Protein AF-A0A1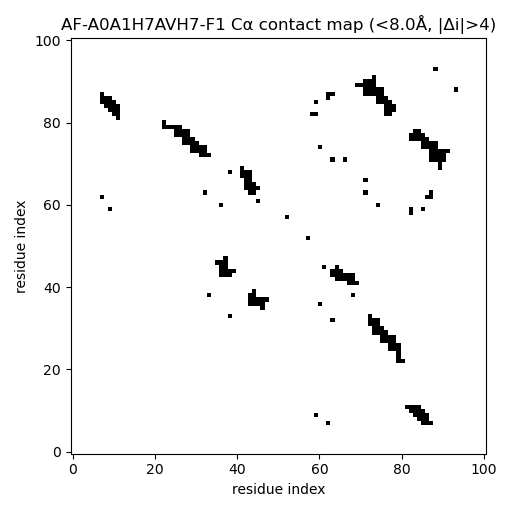H7AVH7-F1 (afdb_monomer)

Organism: NCBI:txid408657

Foldseek 3Di:
DDDDDPPFKDFDDDDPPDPDDFQPDKDKDKDFLVVQFDADPQATDHHPCVVVCVVPPPPRNVSRHRPGLQAFTIKIFIDGVHGGIIGTDNDPVPDDDDDDD

Structure (mmCIF, N/CA/C/O backbone):
data_AF-A0A1H7AVH7-F1
#
_entry.id   AF-A0A1H7AVH7-F1
#
loop_
_atom_site.group_PDB
_atom_site.id
_atom_site.type_symbol
_atom_site.label_atom_id
_atom_site.label_alt_id
_atom_site.label_comp_id
_atom_site.label_asym_id
_atom_site.label_entity_id
_atom_site.label_seq_id
_atom_site.pdbx_PDB_ins_code
_atom_site.Cartn_x
_atom_site.Cartn_y
_atom_site.Cartn_z
_atom_site.occupancy
_atom_site.B_iso_or_equiv
_atom_site.auth_seq_id
_atom_site.auth_comp_id
_atom_site.auth_asym_id
_atom_site.auth_atom_id
_atom_site.pdbx_PDB_model_num
ATOM 1 N N . MET A 1 1 ? 16.656 16.067 9.874 1.00 32.28 1 MET A N 1
ATOM 2 C CA . MET A 1 1 ? 17.181 14.842 9.236 1.00 32.28 1 MET A CA 1
ATOM 3 C C . MET A 1 1 ? 16.304 13.690 9.711 1.00 32.28 1 MET A C 1
ATOM 5 O O . MET A 1 1 ? 16.350 13.368 10.890 1.00 32.28 1 MET A O 1
ATOM 9 N N . SER A 1 2 ? 15.385 13.206 8.871 1.00 30.50 2 SER A N 1
ATOM 10 C CA . SER A 1 2 ? 14.406 12.181 9.267 1.00 30.50 2 SER A CA 1
ATOM 11 C C . SER A 1 2 ? 15.025 10.793 9.105 1.00 30.50 2 SER A C 1
ATOM 13 O O . SER A 1 2 ? 15.526 10.472 8.030 1.00 30.50 2 SER A O 1
ATOM 15 N N . LEU A 1 3 ? 15.035 9.992 10.174 1.00 28.30 3 LEU A N 1
ATOM 16 C CA . LEU A 1 3 ? 15.456 8.593 10.127 1.00 28.30 3 LEU A CA 1
ATOM 17 C C . LEU A 1 3 ? 14.387 7.779 9.385 1.00 28.30 3 LEU A C 1
ATOM 19 O O . LEU A 1 3 ? 13.291 7.575 9.907 1.00 28.30 3 LEU A O 1
ATOM 23 N N . ILE A 1 4 ? 14.711 7.274 8.196 1.00 38.62 4 ILE A N 1
ATOM 24 C CA . ILE A 1 4 ? 13.888 6.266 7.521 1.00 38.62 4 ILE A CA 1
ATOM 25 C C . ILE A 1 4 ? 14.111 4.938 8.256 1.00 38.62 4 ILE A C 1
ATOM 27 O O . ILE A 1 4 ? 15.202 4.370 8.210 1.00 38.62 4 ILE A O 1
ATOM 31 N N . LYS A 1 5 ? 13.094 4.449 8.979 1.00 40.34 5 LYS A N 1
ATOM 32 C CA . LYS A 1 5 ? 13.120 3.112 9.590 1.00 40.34 5 LYS A CA 1
ATOM 33 C C . LYS A 1 5 ? 13.037 2.071 8.471 1.00 40.34 5 LYS A C 1
ATOM 35 O O . LYS A 1 5 ? 12.013 1.934 7.818 1.00 40.34 5 LYS A O 1
ATOM 40 N N . SER A 1 6 ? 14.112 1.317 8.271 1.00 49.12 6 SER A N 1
ATOM 41 C CA . SER A 1 6 ? 14.270 0.298 7.222 1.00 49.12 6 SER A CA 1
ATOM 42 C C . SER A 1 6 ? 13.395 -0.957 7.381 1.00 49.12 6 SER A C 1
ATOM 44 O O . SER A 1 6 ? 13.510 -1.877 6.579 1.00 49.12 6 SER A O 1
ATOM 46 N N . GLY A 1 7 ? 12.521 -1.015 8.393 1.00 50.56 7 GLY A N 1
ATOM 47 C CA . GLY A 1 7 ? 11.655 -2.171 8.656 1.00 50.56 7 GLY A CA 1
ATOM 48 C C . GLY A 1 7 ? 10.498 -2.348 7.666 1.00 50.56 7 GLY A C 1
ATOM 49 O O . GLY A 1 7 ? 9.884 -3.409 7.654 1.00 50.56 7 GLY A O 1
ATOM 50 N N . ASP A 1 8 ? 10.216 -1.340 6.835 1.00 55.00 8 ASP A N 1
ATOM 51 C CA . ASP A 1 8 ? 9.058 -1.310 5.929 1.00 55.00 8 ASP A CA 1
ATOM 52 C C . ASP A 1 8 ? 9.442 -1.477 4.444 1.00 55.00 8 ASP A C 1
ATOM 54 O O . ASP A 1 8 ? 8.670 -1.102 3.562 1.00 55.00 8 ASP A O 1
ATOM 58 N N . LEU A 1 9 ? 10.638 -2.005 4.155 1.00 54.47 9 LEU A N 1
ATOM 59 C CA . LEU A 1 9 ? 11.153 -2.196 2.795 1.00 54.47 9 LEU A CA 1
ATOM 60 C C . LEU A 1 9 ? 11.170 -3.680 2.411 1.00 54.47 9 LEU A C 1
ATOM 62 O O . LEU A 1 9 ? 11.680 -4.519 3.150 1.00 54.47 9 LEU A O 1
ATOM 66 N N . SER A 1 10 ? 10.647 -3.994 1.226 1.00 50.25 10 SER A N 1
ATOM 67 C CA . SER A 1 10 ? 10.734 -5.320 0.601 1.00 50.25 10 SER A CA 1
ATOM 68 C C . SER A 1 10 ? 11.420 -5.211 -0.760 1.00 50.25 10 SER A C 1
ATOM 70 O O . SER A 1 10 ? 11.162 -4.250 -1.489 1.00 50.25 10 SER A O 1
ATOM 72 N N . PHE A 1 11 ? 12.281 -6.183 -1.074 1.00 52.06 11 PHE A N 1
ATOM 73 C CA . PHE A 1 11 ? 13.024 -6.279 -2.329 1.00 52.06 11 PHE A CA 1
ATOM 74 C C . PHE A 1 11 ? 12.734 -7.619 -3.007 1.00 52.06 11 PHE A C 1
ATOM 76 O O . PHE A 1 11 ? 12.911 -8.669 -2.384 1.00 52.06 11 PHE A O 1
ATOM 83 N N . ASP A 1 12 ? 12.361 -7.592 -4.285 1.00 51.69 12 ASP A N 1
ATOM 84 C CA . ASP A 1 12 ? 12.340 -8.800 -5.112 1.00 51.69 12 ASP A CA 1
ATOM 85 C C . ASP A 1 12 ? 13.774 -9.160 -5.542 1.00 51.69 12 ASP A C 1
ATOM 87 O O . ASP A 1 12 ? 14.558 -8.310 -5.974 1.00 51.69 12 ASP A O 1
ATOM 91 N N . SER A 1 13 ? 14.136 -10.439 -5.414 1.00 49.25 13 SER A N 1
ATOM 92 C CA . SER A 1 13 ? 15.472 -10.953 -5.747 1.00 49.25 13 SER A CA 1
ATOM 93 C C . SER A 1 13 ? 15.649 -11.063 -7.266 1.00 49.25 13 SER A C 1
ATOM 95 O O . SER A 1 13 ? 15.457 -12.131 -7.843 1.00 49.25 13 SER A O 1
ATOM 97 N N . PHE A 1 14 ? 15.990 -9.964 -7.940 1.00 49.81 14 PHE A N 1
ATOM 98 C CA . PHE A 1 14 ? 16.293 -9.993 -9.373 1.00 49.81 14 PHE A CA 1
ATOM 99 C C . PHE A 1 14 ? 17.765 -10.350 -9.628 1.00 49.81 14 PHE A C 1
ATOM 101 O O . PHE A 1 14 ? 18.676 -9.656 -9.179 1.00 49.81 14 PHE A O 1
ATOM 108 N N . TYR A 1 15 ? 17.999 -11.429 -10.382 1.00 48.59 15 TYR A N 1
ATOM 109 C CA . TYR A 1 15 ? 19.319 -11.787 -10.906 1.00 48.59 15 TYR A CA 1
ATOM 110 C C . TYR A 1 15 ? 19.637 -10.916 -12.133 1.00 48.59 15 TYR A C 1
ATOM 112 O O . TYR A 1 15 ? 18.931 -10.970 -13.137 1.00 48.59 15 TYR A O 1
ATOM 120 N N . LEU A 1 16 ? 20.709 -10.123 -12.051 1.00 47.94 16 LEU A N 1
ATOM 121 C CA . LEU A 1 16 ? 21.150 -9.164 -13.080 1.00 47.94 16 LEU A CA 1
ATOM 122 C C . LEU A 1 16 ? 21.793 -9.801 -14.331 1.00 47.94 16 LEU A C 1
ATOM 124 O O . LEU A 1 16 ? 22.270 -9.073 -15.195 1.00 47.94 16 LEU A O 1
ATOM 128 N N . ASP A 1 17 ? 21.827 -11.131 -14.437 1.00 50.06 17 ASP A N 1
ATOM 129 C CA . ASP A 1 17 ? 22.657 -11.841 -15.427 1.00 50.06 17 ASP A CA 1
ATOM 130 C C . ASP A 1 17 ? 21.879 -12.368 -16.652 1.00 50.06 17 ASP A C 1
ATOM 132 O O . ASP A 1 17 ? 22.421 -13.077 -17.502 1.00 50.06 17 ASP A O 1
ATOM 136 N N . ASN A 1 18 ? 20.592 -12.028 -16.779 1.00 48.94 18 ASN A N 1
ATOM 137 C CA . ASN A 1 18 ? 19.795 -12.453 -17.929 1.00 48.94 18 ASN A CA 1
ATOM 138 C C . ASN A 1 18 ? 19.979 -11.502 -19.119 1.00 48.94 18 ASN A C 1
ATOM 140 O O . ASN A 1 18 ? 19.590 -10.338 -19.077 1.00 48.94 18 ASN A O 1
ATOM 144 N N . LYS A 1 19 ? 20.529 -12.050 -20.212 1.00 51.94 19 LYS A N 1
ATOM 145 C CA . LYS A 1 19 ? 20.707 -11.440 -21.547 1.00 51.94 19 LYS A CA 1
ATOM 146 C C . LYS A 1 19 ? 19.387 -11.180 -22.300 1.00 51.94 19 LYS A C 1
ATOM 148 O O . LYS A 1 19 ? 19.362 -11.246 -23.526 1.00 51.94 19 LYS A O 1
ATOM 153 N N . GLU A 1 20 ? 18.287 -10.953 -21.594 1.00 52.41 20 GLU A N 1
ATOM 154 C CA . GLU A 1 20 ? 17.031 -10.527 -22.212 1.00 52.41 20 GLU A CA 1
ATOM 155 C C . GLU A 1 20 ? 17.013 -9.002 -22.328 1.00 52.41 20 GLU A C 1
ATOM 157 O O . GLU A 1 20 ? 17.641 -8.314 -21.522 1.00 52.41 20 GLU A O 1
ATOM 162 N N . ASP A 1 21 ? 16.328 -8.470 -23.346 1.00 54.03 21 ASP A N 1
ATOM 163 C CA . ASP A 1 21 ? 16.196 -7.028 -23.563 1.00 54.03 21 ASP A CA 1
ATOM 164 C C . ASP A 1 21 ? 15.640 -6.363 -22.300 1.00 54.03 21 ASP A C 1
ATOM 166 O O . ASP A 1 21 ? 14.440 -6.428 -22.020 1.00 54.03 21 ASP A O 1
ATOM 170 N N . LEU A 1 22 ? 16.547 -5.749 -21.530 1.00 54.34 22 LEU A N 1
ATOM 171 C CA . LEU A 1 22 ? 16.247 -5.046 -20.293 1.00 54.34 22 LEU A CA 1
ATOM 172 C C . LEU A 1 22 ? 15.220 -3.953 -20.594 1.00 54.34 22 LEU A C 1
ATOM 174 O O . LEU A 1 22 ? 15.568 -2.956 -21.231 1.00 54.34 22 LEU A O 1
ATOM 178 N N . GLN A 1 23 ? 13.970 -4.099 -20.138 1.00 52.66 23 GLN A N 1
ATOM 179 C CA . GLN A 1 23 ? 13.045 -2.971 -20.077 1.00 52.66 23 GLN A CA 1
ATOM 180 C C . GLN A 1 23 ? 13.718 -1.899 -19.222 1.00 52.66 23 GLN A C 1
ATOM 182 O O . GLN A 1 23 ? 13.816 -2.011 -18.004 1.00 52.66 23 GLN A O 1
ATOM 187 N N 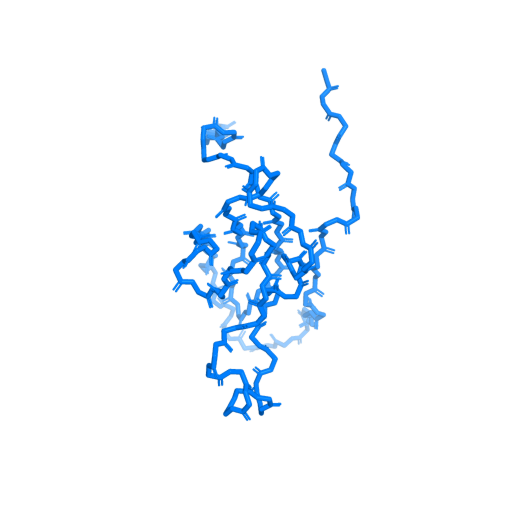. ARG A 1 24 ? 14.219 -0.855 -19.884 1.00 60.38 24 ARG A N 1
ATOM 188 C CA . ARG A 1 24 ? 14.932 0.259 -19.242 1.00 60.38 24 ARG A CA 1
ATOM 189 C C . ARG A 1 24 ? 13.985 1.234 -18.546 1.00 60.38 24 ARG A C 1
ATOM 191 O O . ARG A 1 24 ? 14.430 2.246 -18.014 1.00 60.38 24 ARG A O 1
ATOM 198 N N . THR A 1 25 ? 12.683 0.969 -18.594 1.00 71.88 25 THR A N 1
ATOM 199 C CA . THR A 1 25 ? 11.660 1.850 -18.048 1.00 71.88 25 THR A CA 1
ATOM 200 C C . THR A 1 25 ? 11.235 1.342 -16.684 1.00 71.88 25 THR A C 1
ATOM 202 O O . THR A 1 25 ? 10.529 0.345 -16.563 1.00 71.88 25 THR A O 1
ATOM 205 N N . PHE A 1 26 ? 11.638 2.079 -15.658 1.00 80.81 26 PHE A N 1
ATOM 206 C CA . PHE A 1 26 ? 11.071 1.950 -14.327 1.00 80.81 26 PHE A CA 1
ATOM 207 C C . PHE A 1 26 ? 9.941 2.955 -14.167 1.00 80.81 26 PHE A C 1
ATOM 209 O O . PHE A 1 26 ? 9.980 4.050 -14.732 1.00 80.81 26 PHE A O 1
ATOM 216 N N . ARG A 1 27 ? 8.936 2.592 -13.377 1.00 85.19 27 ARG A N 1
ATOM 217 C CA . ARG A 1 27 ? 7.870 3.511 -12.989 1.00 85.19 27 ARG A CA 1
ATOM 218 C C . ARG A 1 27 ? 7.681 3.507 -11.487 1.00 85.19 27 ARG A C 1
ATOM 220 O O . ARG A 1 27 ? 7.835 2.480 -10.828 1.00 85.19 27 ARG A O 1
ATOM 227 N N . ILE A 1 28 ? 7.288 4.661 -10.978 1.00 88.88 28 ILE A N 1
ATOM 228 C CA . ILE A 1 28 ? 6.781 4.802 -9.622 1.00 88.88 28 ILE A CA 1
ATOM 229 C C . ILE A 1 28 ? 5.272 4.577 -9.670 1.00 88.88 28 ILE A C 1
ATOM 231 O O . ILE A 1 28 ? 4.572 5.160 -10.496 1.00 88.88 28 ILE A O 1
ATOM 235 N N . GLU A 1 29 ? 4.774 3.727 -8.783 1.00 89.19 29 GLU A N 1
ATOM 236 C CA . GLU A 1 29 ? 3.350 3.522 -8.561 1.00 89.19 29 GLU A CA 1
ATOM 237 C C . GLU A 1 29 ? 3.004 3.899 -7.121 1.00 89.19 29 GLU A C 1
ATOM 239 O O . GLU A 1 29 ? 3.652 3.450 -6.180 1.00 89.19 29 GLU A O 1
ATOM 244 N N . ILE A 1 30 ? 1.962 4.711 -6.949 1.00 91.25 30 ILE A N 1
ATOM 245 C CA . ILE A 1 30 ? 1.416 5.054 -5.637 1.00 91.25 30 ILE A CA 1
ATOM 246 C C . ILE A 1 30 ? -0.040 4.612 -5.621 1.00 91.25 30 ILE A C 1
ATOM 248 O O . ILE A 1 30 ? -0.842 5.048 -6.450 1.00 91.25 30 ILE A O 1
ATOM 252 N N . LYS A 1 31 ? -0.388 3.739 -4.678 1.00 91.25 31 LYS A N 1
ATOM 253 C CA . LYS A 1 31 ? -1.748 3.222 -4.518 1.00 91.25 31 LYS A CA 1
ATOM 254 C C . LYS A 1 31 ? -2.267 3.509 -3.129 1.00 91.25 31 LYS A C 1
ATOM 256 O O . LYS A 1 31 ? -1.596 3.252 -2.136 1.00 91.25 31 LYS A O 1
ATOM 261 N N . GLU A 1 32 ? -3.500 3.987 -3.072 1.00 92.81 32 GLU A N 1
ATOM 262 C CA . GLU A 1 32 ? -4.230 4.118 -1.819 1.00 92.81 32 GLU A CA 1
ATOM 263 C C . GLU A 1 32 ? -4.606 2.723 -1.299 1.00 92.81 32 GLU 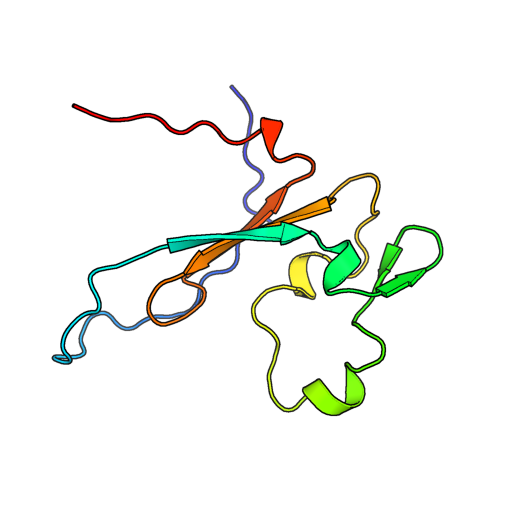A C 1
ATOM 265 O O . GLU A 1 32 ? -5.257 1.942 -1.998 1.00 92.81 32 GLU A O 1
ATOM 270 N N . LEU A 1 33 ? -4.200 2.406 -0.070 1.00 91.75 33 LEU A N 1
ATOM 271 C CA . LEU A 1 33 ? -4.398 1.092 0.545 1.00 91.75 33 LEU A CA 1
ATOM 272 C C . LEU A 1 33 ? -5.885 0.758 0.699 1.00 91.75 33 LEU A C 1
ATOM 274 O O . LEU A 1 33 ? -6.283 -0.379 0.466 1.00 91.75 33 LEU A O 1
ATOM 278 N N . SER A 1 34 ? -6.722 1.755 0.997 1.00 90.00 34 SER A N 1
ATOM 279 C CA . SER A 1 34 ? -8.179 1.611 1.148 1.00 90.00 34 SER A CA 1
ATOM 280 C C . SER A 1 34 ? -8.887 1.093 -0.116 1.00 90.00 34 SER A C 1
ATOM 282 O O . SER A 1 34 ? -9.974 0.528 -0.025 1.00 90.00 34 SER A O 1
ATOM 284 N N . LYS A 1 35 ? -8.278 1.277 -1.297 1.00 89.12 35 LYS A N 1
ATOM 285 C CA . LYS A 1 35 ? -8.829 0.836 -2.588 1.00 89.12 35 LYS A CA 1
ATOM 286 C C . LYS A 1 35 ? -8.501 -0.617 -2.910 1.00 89.12 35 LYS A C 1
ATOM 288 O O . LYS A 1 35 ? -9.134 -1.207 -3.783 1.00 89.12 35 LYS A O 1
ATOM 293 N N . VAL A 1 36 ? -7.490 -1.183 -2.254 1.00 86.69 36 VAL A N 1
ATOM 294 C CA . VAL A 1 36 ? -6.963 -2.522 -2.559 1.00 86.69 36 VAL A CA 1
ATOM 295 C C . VAL A 1 36 ? -7.081 -3.492 -1.386 1.00 86.69 36 VAL A C 1
ATOM 297 O O . VAL A 1 36 ? -7.100 -4.703 -1.611 1.00 86.69 36 VAL A O 1
ATOM 300 N N . LEU A 1 37 ? -7.201 -2.975 -0.161 1.00 88.38 37 LEU A N 1
ATOM 301 C CA . LEU A 1 37 ? -7.355 -3.719 1.083 1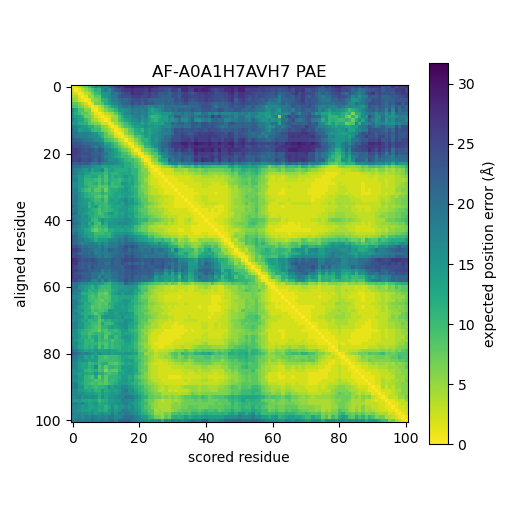.00 88.38 37 LEU A CA 1
ATOM 302 C C . LEU A 1 37 ? -8.692 -3.431 1.754 1.00 88.38 37 LEU A C 1
ATOM 304 O O . LEU A 1 37 ? -9.306 -2.384 1.557 1.00 88.38 37 LEU A O 1
ATOM 308 N N . SER A 1 38 ? -9.125 -4.381 2.574 1.00 90.44 38 SER A N 1
ATOM 309 C CA . SER A 1 38 ? -10.271 -4.191 3.456 1.00 90.44 38 SER A CA 1
ATOM 310 C C . SER A 1 38 ? -9.823 -3.499 4.745 1.00 90.44 38 SER A C 1
ATOM 312 O O . SER A 1 38 ? -8.654 -3.574 5.123 1.00 90.44 38 SER A O 1
ATOM 314 N N . VAL A 1 39 ? -10.748 -2.810 5.415 1.00 91.38 39 VAL A N 1
ATOM 315 C CA . VAL A 1 39 ? -10.489 -2.127 6.689 1.00 91.38 39 VAL A CA 1
ATOM 316 C C . VAL A 1 39 ? -11.563 -2.526 7.688 1.00 91.38 39 VAL A C 1
ATOM 318 O O . VAL A 1 39 ? -12.749 -2.381 7.402 1.00 91.38 39 VAL A O 1
ATOM 321 N N . GLU A 1 40 ? -11.145 -2.985 8.863 1.00 92.50 40 GLU A N 1
ATOM 322 C CA . GLU A 1 40 ? -12.030 -3.319 9.977 1.00 92.50 40 GLU A CA 1
ATOM 323 C C . GLU A 1 40 ? -11.493 -2.666 11.250 1.00 92.50 40 GLU A C 1
ATOM 325 O O . GLU A 1 40 ? -10.308 -2.776 11.553 1.00 92.50 40 GLU A O 1
ATOM 330 N N . ASN A 1 41 ? -12.343 -1.927 11.970 1.00 92.62 41 ASN A N 1
ATOM 331 C CA . ASN A 1 41 ? -11.953 -1.176 13.173 1.00 92.62 41 ASN A CA 1
ATOM 332 C C . ASN A 1 41 ? -10.713 -0.277 12.980 1.00 92.62 41 ASN A C 1
ATOM 334 O O . ASN A 1 41 ? -9.915 -0.095 13.894 1.00 92.62 41 ASN A O 1
ATOM 338 N N . GLY A 1 42 ? -10.541 0.279 11.774 1.00 92.00 42 GLY A N 1
ATOM 339 C CA . GLY A 1 42 ? -9.397 1.126 11.421 1.00 92.00 42 GLY A CA 1
ATOM 340 C C . GLY A 1 42 ? -8.127 0.369 11.019 1.00 92.00 42 GLY A C 1
ATOM 341 O O . GLY A 1 42 ? -7.173 1.008 10.590 1.00 92.00 42 GLY A O 1
ATOM 342 N N . ILE A 1 43 ? -8.123 -0.963 11.071 1.00 93.62 43 ILE A N 1
ATOM 343 C CA . ILE A 1 43 ? -6.964 -1.809 10.778 1.00 93.62 43 ILE A CA 1
ATOM 344 C C . ILE A 1 43 ? -7.089 -2.406 9.375 1.00 93.62 43 ILE A C 1
ATOM 346 O O . ILE A 1 43 ? -8.161 -2.875 8.982 1.00 93.62 43 ILE A O 1
ATOM 350 N N . TYR A 1 44 ? -5.994 -2.410 8.613 1.00 92.31 44 TYR A N 1
ATOM 351 C CA .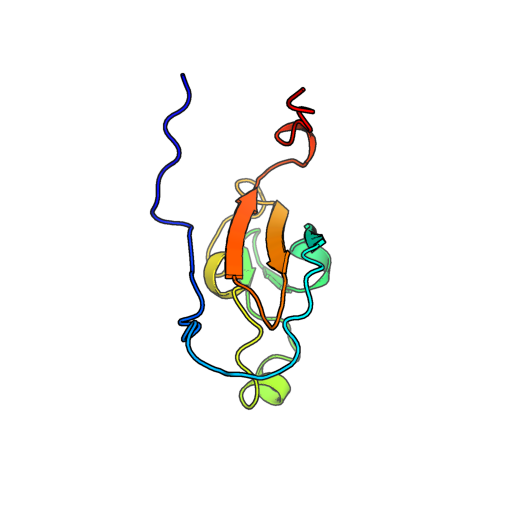 TYR A 1 44 ? -5.968 -3.047 7.296 1.00 92.31 44 TYR A CA 1
ATOM 352 C C . TYR A 1 44 ? -5.940 -4.571 7.389 1.00 92.31 44 TYR A C 1
ATOM 354 O O . TYR A 1 44 ? -5.109 -5.172 8.076 1.00 92.31 44 TYR A O 1
ATOM 362 N N . LEU A 1 45 ? -6.806 -5.185 6.591 1.00 89.06 45 LEU A N 1
ATOM 363 C CA . LEU A 1 45 ? -6.928 -6.620 6.399 1.00 89.06 45 LEU A CA 1
ATOM 364 C C . LEU A 1 45 ? -6.763 -6.964 4.912 1.00 89.06 45 LEU A C 1
ATOM 366 O O . LEU A 1 45 ? -6.992 -6.115 4.039 1.00 89.06 45 LEU A O 1
ATOM 370 N N . PRO A 1 46 ? -6.410 -8.218 4.587 1.00 85.62 46 PRO A N 1
ATOM 371 C CA . PRO A 1 46 ? -6.476 -8.687 3.212 1.00 85.62 46 PRO A CA 1
ATOM 372 C C . PRO A 1 46 ? -7.857 -8.416 2.601 1.00 85.62 46 PRO A C 1
ATOM 374 O O . PRO A 1 46 ? -8.874 -8.495 3.286 1.00 85.62 46 PRO A O 1
ATOM 377 N N . SER A 1 47 ? -7.905 -8.113 1.299 1.00 80.31 47 SER A N 1
ATOM 378 C CA . SER A 1 47 ? -9.182 -7.896 0.601 1.00 80.31 47 SER A CA 1
ATOM 379 C C . SER A 1 47 ? -10.132 -9.086 0.795 1.00 80.31 47 SER A C 1
ATOM 381 O O . SER A 1 47 ? -9.676 -10.225 0.828 1.00 80.31 47 SER A O 1
ATOM 383 N N . THR A 1 48 ? -11.446 -8.883 0.779 1.00 71.88 48 THR A N 1
ATOM 384 C CA . THR A 1 48 ? -12.435 -9.985 0.841 1.00 71.88 48 THR A CA 1
ATOM 385 C C . THR A 1 48 ? -12.265 -11.042 -0.264 1.00 71.88 48 THR A C 1
ATOM 387 O O . THR A 1 48 ? -12.623 -12.203 -0.087 1.00 71.88 48 THR A O 1
ATOM 390 N N . SER A 1 49 ? -11.646 -10.680 -1.393 1.00 67.62 49 SER A N 1
ATOM 391 C CA . SER A 1 49 ? -11.270 -11.608 -2.470 1.00 67.62 49 SER A CA 1
ATOM 392 C C . SER A 1 49 ? -10.001 -12.436 -2.205 1.00 67.62 49 SER A C 1
ATOM 394 O O . SER A 1 49 ? -9.603 -13.225 -3.060 1.00 67.62 49 SER A O 1
ATOM 396 N N . PHE A 1 50 ? -9.361 -12.286 -1.040 1.00 64.56 50 PHE A N 1
ATOM 397 C CA . PHE A 1 50 ? -8.052 -12.869 -0.723 1.00 64.56 50 PHE A CA 1
ATOM 398 C C . PHE A 1 50 ? -8.011 -14.393 -0.877 1.00 64.56 50 PHE A C 1
ATOM 400 O O . PHE A 1 50 ? -7.053 -14.916 -1.439 1.00 64.56 50 PHE A O 1
ATOM 407 N N . GLY A 1 51 ? -9.078 -15.104 -0.495 1.00 58.72 51 GLY A N 1
ATOM 408 C CA . GLY A 1 51 ? -9.164 -16.561 -0.664 1.00 58.72 51 GLY A CA 1
ATOM 409 C C . GLY A 1 51 ? -9.065 -17.029 -2.124 1.00 58.72 51 GLY A C 1
ATOM 410 O O . GLY A 1 51 ? -8.550 -18.110 -2.382 1.00 58.72 51 GLY A O 1
ATOM 411 N N . LYS A 1 52 ? -9.478 -16.198 -3.095 1.00 58.53 52 LYS A N 1
ATOM 412 C CA . LYS A 1 52 ? -9.318 -16.471 -4.538 1.00 58.53 52 LYS A CA 1
ATOM 413 C C . LYS A 1 52 ? -7.922 -16.106 -5.059 1.00 58.53 52 LYS A C 1
ATOM 415 O O . LYS A 1 52 ? -7.543 -16.527 -6.144 1.00 58.53 52 LYS A O 1
ATOM 420 N N . ILE A 1 53 ? -7.177 -15.307 -4.295 1.00 52.94 53 ILE A N 1
ATOM 421 C CA . ILE A 1 53 ? -5.906 -14.678 -4.677 1.00 52.94 53 ILE A CA 1
ATOM 422 C C . ILE A 1 53 ? -4.704 -15.399 -4.055 1.00 52.94 53 ILE A C 1
ATOM 424 O O . ILE A 1 53 ? -3.586 -15.133 -4.465 1.00 52.94 53 ILE A O 1
ATOM 428 N N . MET A 1 54 ? -4.884 -16.369 -3.150 1.00 50.28 54 MET A N 1
ATOM 429 C CA . MET A 1 54 ? -3.774 -17.163 -2.587 1.00 50.28 54 MET A CA 1
ATOM 430 C C . MET A 1 54 ? -2.871 -17.862 -3.630 1.00 50.28 54 MET A C 1
ATOM 432 O O . MET A 1 54 ? -1.798 -18.328 -3.270 1.00 50.28 54 MET A O 1
ATOM 436 N N . GLN A 1 55 ? -3.253 -17.908 -4.912 1.00 47.28 55 GLN A N 1
ATOM 437 C CA . GLN A 1 55 ? -2.380 -18.363 -6.005 1.00 47.28 55 GLN A CA 1
ATOM 438 C C . GLN A 1 55 ? -1.369 -17.305 -6.494 1.00 47.28 55 GLN A C 1
ATOM 440 O O . GLN A 1 55 ? -0.436 -17.641 -7.213 1.00 47.28 55 GLN A O 1
ATOM 445 N N . ALA A 1 56 ? -1.522 -16.041 -6.104 1.00 45.16 56 ALA A N 1
ATOM 446 C CA . ALA A 1 56 ? -0.611 -14.952 -6.420 1.00 45.16 56 ALA A CA 1
ATOM 447 C C . ALA A 1 56 ? -0.480 -14.067 -5.178 1.00 45.16 56 ALA A C 1
ATOM 449 O O . ALA A 1 56 ? -1.355 -13.246 -4.898 1.00 45.16 56 ALA A O 1
ATOM 450 N N . SER A 1 57 ? 0.599 -14.231 -4.411 1.00 52.22 57 SER A N 1
ATOM 451 C CA . SER A 1 57 ? 0.991 -13.269 -3.381 1.00 52.22 57 SER A CA 1
ATOM 452 C C . SER A 1 57 ? 1.024 -11.876 -4.012 1.00 52.22 57 SER A C 1
ATOM 454 O O . SER A 1 57 ? 1.973 -11.542 -4.720 1.00 52.22 57 SER A O 1
ATOM 456 N N . LYS A 1 58 ? -0.043 -11.081 -3.841 1.00 56.72 58 LYS A N 1
ATOM 457 C CA . LYS A 1 58 ? -0.089 -9.721 -4.385 1.00 56.72 58 LYS A CA 1
ATOM 458 C C . LYS A 1 58 ? 1.114 -8.983 -3.807 1.00 56.72 58 LYS A C 1
ATOM 460 O O . LYS A 1 58 ? 1.215 -8.919 -2.578 1.00 56.72 58 LYS A O 1
ATOM 465 N N . PRO A 1 59 ? 2.031 -8.494 -4.652 1.00 64.31 59 PRO A N 1
ATOM 466 C CA . PRO A 1 59 ? 3.344 -8.118 -4.182 1.00 64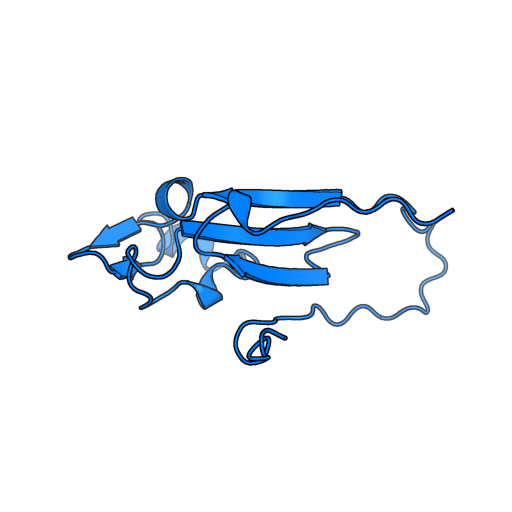.31 59 PRO A CA 1
ATOM 467 C C . PRO A 1 59 ? 3.193 -6.942 -3.213 1.00 64.31 59 PRO A C 1
ATOM 469 O O . PRO A 1 59 ? 2.674 -5.882 -3.557 1.00 64.31 59 PRO A O 1
ATOM 472 N N . ASN A 1 60 ? 3.616 -7.186 -1.974 1.00 74.69 60 ASN A N 1
ATOM 473 C CA . ASN A 1 60 ? 3.914 -6.202 -0.934 1.00 74.69 60 ASN A CA 1
ATOM 474 C C . ASN A 1 60 ? 2.738 -5.550 -0.185 1.00 74.69 60 ASN A C 1
ATOM 476 O O . ASN A 1 60 ? 2.978 -4.748 0.714 1.00 74.69 60 ASN A O 1
ATOM 480 N N . TYR A 1 61 ? 1.477 -5.933 -0.426 1.00 81.81 61 TYR A N 1
ATOM 481 C CA . TYR A 1 61 ? 0.367 -5.465 0.432 1.00 81.81 61 TYR A CA 1
ATOM 482 C C . TYR A 1 61 ? 0.394 -6.046 1.847 1.00 81.81 61 TYR A C 1
ATOM 484 O O . TYR A 1 61 ? -0.201 -5.476 2.759 1.00 81.81 61 TYR A O 1
ATOM 492 N N . THR A 1 62 ? 1.136 -7.135 2.045 1.00 82.94 62 THR A N 1
ATOM 493 C CA . THR A 1 62 ? 1.429 -7.698 3.366 1.00 82.94 62 THR A CA 1
ATOM 494 C C . THR A 1 62 ? 2.084 -6.691 4.307 1.00 82.94 62 THR A C 1
ATOM 496 O O . THR A 1 62 ? 1.869 -6.789 5.510 1.00 82.94 62 THR A O 1
ATOM 499 N N . LEU A 1 63 ? 2.804 -5.692 3.779 1.00 86.38 63 LEU A N 1
ATOM 500 C CA . LEU A 1 63 ? 3.397 -4.611 4.571 1.00 86.38 63 LEU A CA 1
ATOM 501 C C . LEU A 1 63 ? 2.339 -3.851 5.384 1.00 86.38 63 LEU A C 1
ATOM 503 O O . LEU A 1 63 ? 2.598 -3.447 6.517 1.00 86.38 63 LEU A O 1
ATOM 507 N N . ALA A 1 64 ? 1.145 -3.670 4.814 1.00 89.81 64 ALA A N 1
ATOM 508 C CA . ALA A 1 64 ? 0.068 -2.903 5.425 1.00 89.81 64 ALA A CA 1
ATOM 509 C C . ALA A 1 64 ? -0.817 -3.728 6.372 1.00 89.81 64 ALA A C 1
ATOM 511 O O . ALA A 1 64 ? -1.572 -3.139 7.139 1.00 89.81 64 ALA A O 1
ATOM 512 N N . TYR A 1 65 ? -0.756 -5.063 6.355 1.00 89.38 65 TYR A N 1
ATOM 513 C CA . TYR A 1 65 ? -1.637 -5.888 7.190 1.00 89.38 65 TYR A CA 1
ATOM 514 C C . TYR A 1 65 ? -1.395 -5.636 8.679 1.00 89.38 65 TYR A C 1
ATOM 516 O O . TYR A 1 65 ? -0.258 -5.615 9.143 1.00 89.38 65 TYR A O 1
ATOM 524 N N . GLY A 1 66 ? -2.476 -5.431 9.434 1.00 88.56 66 GLY A N 1
ATOM 525 C CA . GLY A 1 66 ? -2.403 -5.128 10.865 1.00 88.56 66 GLY A CA 1
ATOM 526 C C . GLY A 1 66 ? -1.997 -3.687 11.196 1.00 88.56 66 GLY A C 1
ATOM 527 O O . GLY A 1 66 ? -2.003 -3.317 12.367 1.00 88.56 66 GLY A O 1
ATOM 528 N N . ARG A 1 67 ? -1.677 -2.854 10.197 1.00 92.69 67 ARG A N 1
ATOM 529 C CA . ARG A 1 67 ? -1.385 -1.430 10.407 1.00 92.69 67 ARG A CA 1
ATOM 530 C C . ARG A 1 67 ? -2.672 -0.629 10.560 1.00 92.69 67 ARG A C 1
ATOM 532 O O . ARG A 1 67 ? -3.692 -0.947 9.942 1.00 92.69 67 ARG A O 1
ATOM 539 N N . GLN A 1 68 ? -2.596 0.442 11.345 1.00 93.56 68 GLN A N 1
ATOM 540 C CA . GLN A 1 68 ? -3.690 1.395 11.488 1.00 93.56 68 GLN A CA 1
ATOM 541 C C . GLN A 1 68 ? -3.776 2.309 10.264 1.00 93.56 68 GLN A C 1
ATOM 543 O O . GLN A 1 68 ? -2.778 2.873 9.813 1.00 93.56 68 GLN A O 1
ATOM 548 N N . LYS A 1 69 ? -4.992 2.540 9.768 1.00 92.25 69 LYS A N 1
ATOM 549 C CA . LYS A 1 69 ? -5.270 3.490 8.681 1.00 92.25 69 LYS A CA 1
ATOM 550 C C . LYS A 1 69 ? -4.847 4.920 9.028 1.00 92.25 69 LYS A C 1
ATOM 552 O O . LYS A 1 69 ? -4.496 5.689 8.144 1.00 92.25 69 LYS A O 1
ATOM 557 N N . SER A 1 70 ? -4.837 5.278 10.310 1.00 91.94 70 SER A N 1
ATOM 558 C CA . SER A 1 70 ? -4.334 6.577 10.768 1.00 91.94 70 SER A CA 1
ATOM 559 C C . SER A 1 70 ? -2.816 6.739 10.634 1.00 91.94 70 SER A C 1
ATOM 561 O O . SER A 1 70 ? -2.330 7.858 10.734 1.00 91.94 70 SER A O 1
ATOM 563 N N . GLU A 1 71 ? -2.066 5.651 10.436 1.00 91.12 71 GLU A N 1
ATOM 564 C CA . GLU A 1 71 ? -0.598 5.658 10.373 1.00 91.12 71 GLU A CA 1
ATOM 565 C C . GLU A 1 71 ? -0.068 5.517 8.943 1.00 91.12 71 GLU A C 1
ATOM 567 O O . GLU A 1 71 ? 1.010 6.019 8.635 1.00 91.12 71 GLU A O 1
ATOM 572 N N . VAL A 1 72 ? -0.822 4.855 8.060 1.00 93.00 72 VAL A N 1
ATOM 573 C CA . VAL A 1 72 ? -0.438 4.599 6.665 1.00 93.00 72 VAL A CA 1
ATOM 574 C C . VAL A 1 72 ? -1.670 4.633 5.757 1.00 93.00 72 VAL A C 1
ATOM 576 O O . VAL A 1 72 ? -2.693 4.018 6.056 1.00 93.00 72 VAL A O 1
ATOM 579 N N . ASN A 1 73 ? -1.585 5.323 4.617 1.00 93.50 73 ASN A N 1
ATOM 580 C CA . ASN A 1 73 ? -2.696 5.401 3.653 1.00 93.50 73 ASN A CA 1
ATOM 581 C C . ASN A 1 73 ? -2.326 4.915 2.260 1.00 93.50 73 ASN A C 1
ATOM 583 O O . ASN A 1 73 ? -3.213 4.526 1.500 1.00 93.50 73 ASN A O 1
ATOM 587 N N . TYR A 1 74 ? -1.040 4.909 1.925 1.00 92.62 74 TYR A N 1
ATOM 588 C CA . TYR A 1 74 ? -0.580 4.553 0.597 1.00 92.62 74 TYR A CA 1
ATOM 589 C C . TYR A 1 74 ? 0.560 3.545 0.660 1.00 92.62 74 TYR A C 1
ATOM 591 O O . TYR A 1 74 ? 1.323 3.484 1.625 1.00 92.62 74 TYR A O 1
ATOM 599 N N . ILE A 1 75 ? 0.682 2.780 -0.416 1.00 90.81 75 ILE A N 1
ATOM 600 C CA . ILE A 1 75 ? 1.882 2.027 -0.748 1.00 90.81 75 ILE A CA 1
ATOM 601 C C . ILE A 1 75 ? 2.532 2.685 -1.960 1.00 90.81 75 ILE A C 1
ATOM 603 O O . ILE A 1 75 ? 1.879 2.927 -2.978 1.00 90.81 75 ILE A O 1
ATOM 607 N N . PHE A 1 76 ? 3.808 3.006 -1.807 1.00 91.12 76 PHE A N 1
ATOM 608 C CA . PHE A 1 76 ? 4.689 3.453 -2.870 1.00 91.12 76 PHE A CA 1
ATOM 609 C C . PHE A 1 76 ? 5.481 2.245 -3.361 1.00 91.12 76 PHE A C 1
ATOM 611 O O . PHE A 1 76 ? 6.022 1.495 -2.547 1.00 91.12 76 PHE A O 1
ATOM 618 N N . SER A 1 77 ? 5.583 2.075 -4.675 1.00 87.88 77 SER A N 1
ATOM 619 C CA . SER A 1 77 ? 6.331 0.986 -5.294 1.00 87.88 77 SER A CA 1
ATOM 620 C C . SER A 1 77 ? 7.184 1.489 -6.455 1.00 87.88 77 SER A C 1
ATOM 622 O O . SER A 1 77 ? 6.706 2.227 -7.315 1.00 87.88 77 SER A O 1
ATOM 624 N N . LEU A 1 78 ? 8.437 1.037 -6.510 1.00 86.00 78 LEU A N 1
ATOM 625 C CA . LEU A 1 78 ? 9.272 1.125 -7.705 1.00 86.00 78 LEU A CA 1
ATOM 626 C C . LEU A 1 78 ? 9.089 -0.164 -8.506 1.00 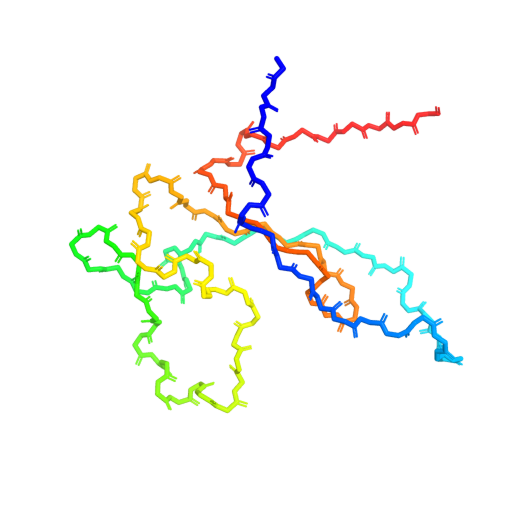86.00 78 LEU A C 1
ATOM 628 O O . LEU A 1 78 ? 9.400 -1.250 -8.014 1.00 86.00 78 LEU A O 1
ATOM 632 N N . ILE A 1 79 ? 8.584 -0.039 -9.729 1.00 83.94 79 ILE A N 1
ATOM 633 C CA . ILE A 1 79 ? 8.214 -1.169 -10.581 1.00 83.94 79 ILE A CA 1
ATOM 634 C C . ILE A 1 79 ? 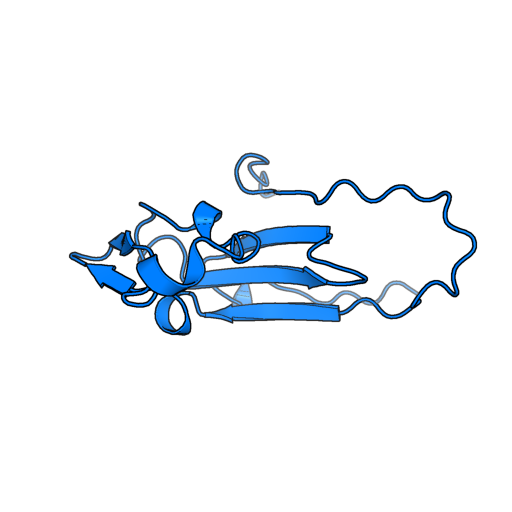9.094 -1.180 -11.831 1.00 83.94 79 ILE A C 1
ATOM 636 O O . ILE A 1 79 ? 9.205 -0.168 -12.522 1.00 83.94 79 ILE A O 1
ATOM 640 N N . GLY A 1 80 ? 9.686 -2.339 -12.121 1.00 78.88 80 GLY A N 1
ATOM 641 C CA . GLY A 1 80 ? 10.351 -2.665 -13.387 1.00 78.88 80 GLY A CA 1
ATOM 642 C C . GLY A 1 80 ? 9.768 -3.964 -13.949 1.00 78.88 80 GLY A C 1
ATOM 643 O O . GLY A 1 80 ? 8.575 -4.033 -14.228 1.00 78.88 80 GLY A O 1
ATOM 644 N N . TYR A 1 81 ? 10.581 -5.023 -14.013 1.00 73.50 81 TYR A N 1
ATOM 645 C CA . TYR A 1 81 ? 10.132 -6.402 -14.283 1.00 73.50 81 TYR A CA 1
ATOM 646 C C . TYR A 1 81 ? 9.158 -6.969 -13.235 1.00 73.50 81 TYR A C 1
ATOM 648 O O . TYR A 1 81 ? 8.397 -7.891 -13.517 1.00 73.50 81 TYR A O 1
ATOM 656 N N . GLY A 1 82 ? 9.191 -6.412 -12.027 1.00 71.75 82 GLY A N 1
ATOM 657 C CA . GLY A 1 82 ? 8.341 -6.729 -10.884 1.00 71.75 82 GLY A CA 1
ATOM 658 C C . GLY A 1 82 ? 8.416 -5.594 -9.864 1.00 71.75 82 GLY A C 1
ATOM 659 O O . GLY A 1 82 ? 8.882 -4.497 -10.196 1.00 71.75 82 GLY A O 1
ATOM 660 N N . ASN A 1 83 ? 7.977 -5.842 -8.629 1.00 72.75 83 ASN A N 1
ATOM 661 C CA . ASN A 1 83 ? 8.078 -4.842 -7.570 1.00 72.75 83 ASN A CA 1
ATOM 662 C C . ASN A 1 83 ? 9.491 -4.859 -6.982 1.00 72.75 83 ASN A C 1
ATOM 664 O O . ASN A 1 83 ? 9.823 -5.678 -6.136 1.00 72.75 83 ASN A O 1
ATOM 668 N N . LEU A 1 84 ? 10.324 -3.910 -7.401 1.00 78.00 84 LEU A N 1
ATOM 669 C CA . LEU A 1 84 ? 11.706 -3.823 -6.931 1.00 78.00 84 LEU A CA 1
ATOM 670 C C . LEU A 1 84 ? 11.796 -3.346 -5.489 1.00 78.00 84 LEU A C 1
ATOM 672 O O . LEU A 1 84 ? 12.581 -3.874 -4.711 1.00 78.00 84 LEU A O 1
ATOM 676 N N . ILE A 1 85 ? 11.022 -2.312 -5.163 1.00 83.25 85 ILE A N 1
ATOM 677 C CA . ILE A 1 85 ? 10.972 -1.708 -3.834 1.00 83.25 85 ILE A CA 1
ATOM 678 C C . ILE A 1 85 ? 9.520 -1.387 -3.535 1.00 83.25 85 ILE A C 1
ATOM 680 O O . ILE A 1 85 ? 8.774 -0.952 -4.415 1.00 83.25 85 ILE A O 1
ATOM 684 N N . SER A 1 86 ? 9.094 -1.589 -2.294 1.00 87.12 86 SER A N 1
ATOM 685 C CA . SER A 1 86 ? 7.831 -1.042 -1.806 1.00 87.12 86 SER A CA 1
ATOM 686 C C . SER A 1 86 ? 7.963 -0.547 -0.378 1.00 87.12 86 SER A C 1
ATOM 688 O O . SER A 1 86 ? 8.669 -1.163 0.416 1.00 87.12 86 SER A O 1
ATOM 690 N N . CYS A 1 87 ? 7.279 0.552 -0.070 1.00 89.00 87 CYS A N 1
ATOM 691 C CA . CYS A 1 87 ? 7.184 1.109 1.274 1.00 89.00 87 CYS A CA 1
ATOM 692 C C . CYS A 1 87 ? 5.799 1.710 1.526 1.00 89.00 87 CYS A C 1
ATOM 694 O O . CYS A 1 87 ? 5.047 2.023 0.598 1.00 89.00 87 CYS A O 1
ATOM 696 N N . LEU A 1 88 ? 5.460 1.861 2.803 1.00 91.62 88 LEU A N 1
ATOM 697 C CA . LEU A 1 88 ? 4.224 2.506 3.223 1.00 91.62 88 LEU A CA 1
ATOM 698 C C . LEU A 1 88 ? 4.467 3.986 3.478 1.00 91.62 88 LEU A C 1
ATOM 700 O O . LEU A 1 88 ? 5.458 4.362 4.100 1.00 91.62 88 LEU A O 1
ATOM 704 N N . ILE A 1 89 ? 3.524 4.813 3.042 1.00 91.81 89 ILE A N 1
ATOM 705 C CA . ILE A 1 89 ? 3.540 6.247 3.311 1.00 91.81 89 ILE A CA 1
ATOM 706 C C . ILE A 1 89 ? 2.170 6.692 3.825 1.00 91.81 89 ILE A C 1
ATOM 708 O O . ILE A 1 89 ? 1.116 6.184 3.423 1.00 91.81 89 ILE A O 1
ATOM 712 N N . LEU A 1 90 ? 2.184 7.651 4.746 1.00 90.94 90 LEU A N 1
ATOM 713 C CA . LEU A 1 90 ? 0.965 8.223 5.312 1.00 90.94 90 LEU A CA 1
ATOM 714 C C . LEU A 1 90 ? 0.292 9.201 4.342 1.00 90.94 90 LEU A C 1
ATOM 716 O O . LEU A 1 90 ? -0.932 9.212 4.229 1.00 90.94 90 LEU A O 1
ATOM 720 N N . ASP A 1 91 ? 1.091 10.005 3.645 1.00 87.56 91 ASP A N 1
ATOM 721 C CA . ASP A 1 91 ? 0.626 11.066 2.758 1.00 87.56 91 ASP A CA 1
ATOM 722 C C . ASP A 1 91 ? 1.583 11.228 1.569 1.00 87.56 91 ASP A C 1
ATOM 724 O O . ASP A 1 91 ? 2.805 11.176 1.711 1.00 87.56 91 ASP A O 1
ATOM 728 N N . THR A 1 92 ? 1.013 11.451 0.388 1.00 87.12 92 THR A N 1
ATOM 729 C CA . THR A 1 92 ? 1.728 11.794 -0.845 1.00 87.12 92 THR A CA 1
ATOM 730 C C . THR A 1 92 ? 2.455 13.134 -0.778 1.00 87.12 92 THR A C 1
ATOM 732 O O . THR A 1 92 ? 3.435 13.310 -1.493 1.00 87.12 92 THR A O 1
ATOM 735 N N . SER A 1 93 ? 2.048 14.048 0.112 1.00 86.06 93 SER A N 1
ATOM 736 C CA . SER A 1 93 ? 2.774 15.304 0.365 1.00 86.06 93 SER A CA 1
ATOM 737 C C . SER A 1 93 ? 4.209 15.083 0.864 1.00 86.06 93 SER A C 1
ATOM 739 O O . SER A 1 93 ? 5.039 15.984 0.787 1.00 86.06 93 SER A O 1
ATOM 741 N N . SER A 1 94 ? 4.522 13.871 1.339 1.00 73.06 94 SER A N 1
ATOM 742 C CA . SER A 1 94 ? 5.870 13.472 1.755 1.00 73.06 94 SER A CA 1
ATOM 743 C C . SER A 1 94 ? 6.803 13.131 0.583 1.00 73.06 94 SER A C 1
ATOM 745 O O . SER A 1 94 ? 7.961 12.794 0.822 1.00 73.06 94 SER A O 1
ATOM 747 N N . ILE A 1 95 ? 6.327 13.176 -0.668 1.00 81.44 95 ILE A N 1
ATOM 748 C CA . ILE A 1 95 ? 7.116 12.854 -1.864 1.00 81.44 95 ILE A CA 1
ATOM 749 C C . ILE A 1 95 ? 7.528 14.146 -2.565 1.00 81.44 95 ILE A C 1
ATOM 751 O O . ILE A 1 95 ? 6.684 14.943 -2.968 1.00 81.44 95 ILE A O 1
ATOM 755 N N . VAL A 1 96 ? 8.834 14.308 -2.767 1.00 83.06 96 VAL A N 1
ATOM 756 C CA . VAL A 1 96 ? 9.423 15.411 -3.533 1.00 83.06 96 VAL A CA 1
ATOM 757 C C . VAL A 1 96 ? 10.157 14.823 -4.732 1.00 83.06 96 VAL A C 1
ATOM 759 O O . VAL A 1 96 ? 10.875 13.833 -4.596 1.00 83.06 96 VAL A O 1
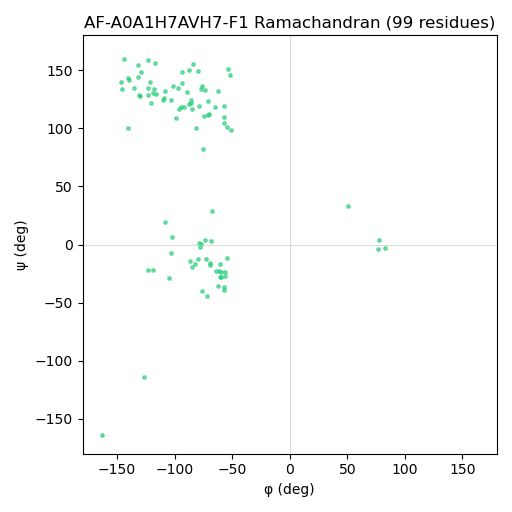ATOM 762 N N . ILE A 1 97 ? 9.950 15.413 -5.910 1.00 82.44 97 ILE A N 1
ATOM 763 C CA . ILE A 1 97 ? 10.708 15.082 -7.118 1.00 82.44 97 ILE A CA 1
ATOM 764 C C . ILE A 1 97 ? 11.827 16.110 -7.233 1.00 82.44 97 ILE A C 1
ATOM 766 O O . ILE A 1 97 ? 11.557 17.301 -7.379 1.00 82.44 97 ILE A O 1
ATOM 770 N N . GLU A 1 98 ? 13.066 15.640 -7.154 1.00 86.00 98 GLU A N 1
ATOM 771 C CA . GLU A 1 98 ? 14.257 16.458 -7.361 1.00 86.00 98 GLU A CA 1
ATOM 772 C C . GLU A 1 98 ? 14.914 16.046 -8.678 1.00 86.00 98 GLU A C 1
ATOM 774 O O . GLU A 1 98 ? 15.213 14.870 -8.899 1.00 86.00 98 GLU A O 1
ATOM 779 N N . GLU A 1 99 ? 15.109 17.014 -9.571 1.00 84.19 99 GLU A N 1
ATOM 780 C CA . GLU A 1 99 ? 15.882 16.820 -10.792 1.00 84.19 99 GLU A CA 1
ATOM 781 C C . GLU A 1 99 ? 17.353 17.099 -10.490 1.00 84.19 99 GLU A C 1
ATOM 783 O O . GLU A 1 99 ? 17.714 18.194 -10.056 1.00 84.19 99 GLU A O 1
ATOM 788 N N . PHE A 1 100 ? 18.204 16.101 -10.717 1.00 77.12 100 PHE A N 1
ATOM 789 C CA . PHE A 1 100 ? 19.649 16.262 -10.610 1.00 77.12 100 PHE A CA 1
ATOM 790 C C . PHE A 1 100 ? 20.216 16.577 -11.994 1.00 77.12 100 PHE A C 1
ATOM 792 O O . PHE A 1 100 ? 20.074 15.778 -12.922 1.00 77.12 100 PHE A O 1
ATOM 799 N N . SER A 1 101 ? 20.822 17.759 -12.110 1.00 66.75 101 SER A N 1
ATOM 800 C CA . SER A 1 101 ? 21.550 18.252 -13.286 1.00 66.75 101 SER A CA 1
ATOM 801 C C . SER A 1 101 ? 23.001 17.794 -13.303 1.00 66.75 101 SER A C 1
ATOM 803 O O . SER A 1 101 ? 23.632 17.907 -12.224 1.00 66.75 101 SER A O 1
#

pLDDT: mean 73.84, std 18.45, range [28.3, 93.62]

Solvent-accessible surface area (backbone atoms only — not comparable to full-atom values): 6552 Å² total; per-residue (Å²): 137,85,84,79,73,76,87,55,65,51,69,58,91,77,76,90,81,65,94,59,88,72,77,86,65,68,45,82,46,78,42,57,41,77,81,70,33,32,72,56,100,55,26,31,38,75,30,92,63,42,85,80,37,74,89,53,81,64,84,70,59,69,77,48,50,75,36,47,51,93,66,38,39,29,38,40,32,40,33,55,101,49,62,48,34,38,36,75,34,57,55,74,86,78,64,82,91,80,88,86,130

Secondary structure (DSSP, 8-state):
-----GGG-B-----TT--S------EEEEEEGGGTSEEETTEEE--TTHHHHTTS--TTGGGGTT-BTTT--EEEEEESSSEEEEEEES-GGG-------

Sequence (101 aa):
MSLIKSGDLSFDSFYLDNKEDLQRTFRIEIKELSKVLSVENGIYLPSTSFGKIMQASKPNYTLAYGRQKSEVNYIFSLIGYGNLISCLILDTSSIVIEEFS

Mean predicted aligned error: 10.6 Å

Radius of gyration: 15.49 Å; Cα contacts (8 Å, |Δi|>4): 133; chains: 1; bounding box: 35×37×37 Å